Protein AF-A0A354NYT4-F1 (afdb_monomer_lite)

Foldseek 3Di:
DPPPVVVVVVCVVVVVVVVVVVCPDDQQLVQLCVPDVDSVRSNVNSVCVVVVVVVVVVVVVVVVCVVVVVPD

Structure (mmCIF, N/CA/C/O backbone):
data_AF-A0A354NYT4-F1
#
_entry.id   AF-A0A354NYT4-F1
#
loop_
_atom_site.group_PDB
_atom_site.id
_atom_site.type_symbol
_atom_site.label_atom_id
_atom_site.label_alt_id
_atom_site.label_comp_id
_atom_site.label_asym_id
_atom_site.label_entity_id
_atom_site.label_seq_id
_atom_site.pdbx_PDB_ins_code
_atom_site.Cartn_x
_atom_site.Cartn_y
_atom_site.Cartn_z
_atom_site.occupancy
_atom_site.B_iso_or_equiv
_atom_site.auth_seq_id
_atom_site.auth_comp_id
_atom_site.auth_asym_id
_atom_site.auth_atom_id
_atom_site.pdbx_PDB_model_num
ATOM 1 N N . MET A 1 1 ? 25.274 22.571 -7.270 1.00 49.16 1 MET A N 1
ATOM 2 C CA . MET A 1 1 ? 24.194 22.847 -6.307 1.00 49.16 1 MET A CA 1
ATOM 3 C C . MET A 1 1 ? 24.256 21.711 -5.306 1.00 49.16 1 MET A C 1
ATOM 5 O O . MET A 1 1 ? 23.784 20.630 -5.625 1.00 49.16 1 MET A O 1
ATOM 9 N N . GLU A 1 2 ? 24.960 21.897 -4.186 1.00 57.06 2 GLU A N 1
ATOM 10 C CA . GLU A 1 2 ? 24.760 21.029 -3.018 1.00 57.06 2 GLU A CA 1
ATOM 11 C C . GLU A 1 2 ? 23.317 21.280 -2.607 1.00 57.06 2 GLU A C 1
ATOM 13 O O . GLU A 1 2 ? 22.986 22.331 -2.064 1.00 57.06 2 GLU A O 1
ATOM 18 N N . PHE A 1 3 ? 22.417 20.410 -3.056 1.00 57.84 3 PHE A N 1
ATOM 19 C CA . PHE A 1 3 ? 21.055 20.439 -2.568 1.00 57.84 3 PHE A CA 1
ATOM 20 C C . PHE A 1 3 ? 21.194 20.205 -1.070 1.00 57.84 3 PHE A C 1
ATOM 22 O O . PHE A 1 3 ? 21.823 19.227 -0.672 1.00 57.84 3 PHE A O 1
ATOM 29 N N . ASP A 1 4 ? 20.719 21.144 -0.264 1.00 64.62 4 ASP A N 1
ATOM 30 C CA . ASP A 1 4 ? 20.717 21.036 1.186 1.00 64.62 4 ASP A CA 1
ATOM 31 C C . ASP A 1 4 ? 19.728 19.916 1.536 1.00 64.62 4 ASP A C 1
ATOM 33 O O . ASP A 1 4 ? 18.526 20.110 1.729 1.00 64.62 4 ASP A O 1
ATOM 37 N N . VAL A 1 5 ? 20.224 18.685 1.408 1.00 59.88 5 VAL A N 1
ATOM 38 C CA . VAL A 1 5 ? 19.471 17.447 1.568 1.00 59.88 5 VAL A CA 1
ATOM 39 C C . VAL A 1 5 ? 18.863 17.435 2.970 1.00 59.88 5 VAL A C 1
ATOM 41 O O . VAL A 1 5 ? 17.728 16.999 3.132 1.00 59.88 5 VAL A O 1
ATOM 44 N N . GLU A 1 6 ? 19.542 18.024 3.957 1.00 60.69 6 GLU A N 1
ATOM 45 C CA . GLU A 1 6 ? 18.999 18.252 5.295 1.00 60.69 6 GLU A CA 1
ATOM 46 C C . GLU A 1 6 ? 17.815 19.227 5.292 1.00 60.69 6 GLU A C 1
ATOM 48 O O . GLU A 1 6 ? 16.768 18.898 5.862 1.00 60.69 6 GLU A O 1
ATOM 53 N N . ALA A 1 7 ? 17.915 20.369 4.602 1.00 67.75 7 ALA A N 1
ATOM 54 C CA . ALA A 1 7 ? 16.812 21.325 4.481 1.00 67.75 7 ALA A CA 1
ATOM 55 C C . ALA A 1 7 ? 15.579 20.764 3.752 1.00 67.75 7 ALA A C 1
ATOM 57 O O . ALA A 1 7 ? 14.480 21.276 3.956 1.00 67.75 7 ALA A O 1
ATOM 58 N N . ALA A 1 8 ? 15.719 19.715 2.937 1.00 68.56 8 ALA A N 1
ATOM 59 C CA . ALA A 1 8 ? 14.593 19.019 2.307 1.00 68.56 8 ALA A CA 1
ATOM 60 C C . ALA A 1 8 ? 14.051 17.853 3.158 1.00 68.56 8 ALA A C 1
ATOM 62 O O . ALA A 1 8 ? 12.838 17.625 3.212 1.00 68.56 8 ALA A O 1
ATOM 63 N N . ILE A 1 9 ? 14.930 17.132 3.861 1.00 72.75 9 ILE A N 1
ATOM 64 C CA . ILE A 1 9 ? 14.563 15.990 4.709 1.00 72.75 9 ILE A CA 1
ATOM 65 C C . ILE A 1 9 ? 13.790 16.446 5.947 1.00 72.75 9 ILE A C 1
ATOM 67 O O . ILE A 1 9 ? 12.769 15.842 6.278 1.00 72.75 9 ILE A O 1
ATOM 71 N N . LEU A 1 10 ? 14.230 17.511 6.624 1.00 76.25 10 LEU A N 1
ATOM 72 C CA . LEU A 1 10 ? 13.587 17.978 7.858 1.00 76.25 10 LEU A CA 1
ATOM 73 C C . LEU A 1 10 ? 12.105 18.347 7.655 1.00 76.25 10 LEU A C 1
ATOM 75 O O . LEU A 1 10 ? 11.259 17.822 8.387 1.00 76.25 10 LEU A O 1
ATOM 79 N N . PRO A 1 11 ? 11.740 19.175 6.658 1.00 80.69 11 PRO A N 1
ATOM 80 C CA . PRO A 1 11 ? 10.343 19.473 6.360 1.00 80.69 11 PRO A CA 1
ATOM 81 C C . PRO A 1 11 ? 9.558 18.239 5.917 1.00 80.69 11 PRO A C 1
ATOM 83 O O . PRO A 1 11 ? 8.393 18.107 6.284 1.00 80.69 11 PRO A O 1
ATOM 86 N N . GLY A 1 12 ? 10.184 17.316 5.176 1.00 79.56 12 GLY A N 1
ATOM 87 C CA . GLY A 1 12 ? 9.562 16.058 4.761 1.00 79.56 12 GLY A CA 1
ATOM 88 C C . GLY A 1 12 ? 9.202 15.156 5.945 1.00 79.56 12 GLY A C 1
ATOM 89 O O . GLY A 1 12 ? 8.083 14.649 6.019 1.00 79.56 12 GLY A O 1
ATOM 90 N N . ILE A 1 13 ? 10.106 15.013 6.918 1.00 80.81 13 ILE A N 1
ATOM 91 C CA . ILE A 1 13 ? 9.871 14.232 8.140 1.00 80.81 13 ILE A CA 1
ATOM 92 C C . ILE A 1 13 ? 8.818 14.914 9.018 1.00 80.81 13 ILE A C 1
ATOM 94 O O . ILE A 1 13 ? 7.875 14.261 9.462 1.00 80.81 13 ILE A O 1
ATOM 98 N N . ILE A 1 14 ? 8.934 16.225 9.253 1.00 83.81 14 ILE A N 1
ATOM 99 C CA . ILE A 1 14 ? 7.980 16.974 10.086 1.00 83.81 14 ILE A CA 1
ATOM 100 C C . ILE A 1 14 ? 6.586 16.955 9.448 1.00 83.81 14 ILE A C 1
ATOM 102 O O . ILE A 1 14 ? 5.607 16.633 10.122 1.00 83.81 14 ILE A O 1
ATOM 106 N N . GLY A 1 15 ? 6.491 17.231 8.147 1.00 78.88 15 GLY A N 1
ATOM 107 C CA . GLY A 1 15 ? 5.246 17.164 7.385 1.00 78.88 15 GLY A CA 1
ATOM 108 C C . GLY A 1 15 ? 4.638 15.762 7.397 1.00 78.88 15 GLY A C 1
ATOM 109 O O . GLY A 1 15 ? 3.445 15.617 7.659 1.00 78.88 15 GLY A O 1
ATOM 110 N N . GLY A 1 16 ? 5.461 14.724 7.220 1.00 75.00 16 GLY A N 1
ATOM 111 C CA . GLY A 1 16 ? 5.042 13.326 7.312 1.00 75.00 16 GLY A CA 1
ATOM 112 C C . GLY A 1 16 ? 4.506 12.953 8.695 1.00 75.00 16 GLY A C 1
ATOM 113 O O . GLY A 1 16 ? 3.452 12.330 8.795 1.00 75.00 16 GLY A O 1
ATOM 114 N N . ILE A 1 17 ? 5.164 13.390 9.774 1.00 76.44 17 ILE A N 1
ATOM 115 C CA . ILE A 1 17 ? 4.711 13.157 11.155 1.00 76.44 17 ILE A CA 1
ATOM 116 C C . ILE A 1 17 ? 3.399 13.901 11.436 1.00 76.44 17 ILE A C 1
ATOM 118 O O . ILE A 1 17 ? 2.503 13.342 12.071 1.00 76.44 17 ILE A O 1
ATOM 122 N N . ILE A 1 18 ? 3.259 15.146 10.972 1.00 78.94 18 ILE A N 1
ATOM 123 C CA . ILE A 1 18 ? 2.029 15.934 11.140 1.00 78.94 18 ILE A CA 1
ATOM 124 C C . ILE A 1 18 ? 0.875 15.288 10.368 1.00 78.94 18 ILE A C 1
ATOM 126 O O . ILE A 1 18 ? -0.190 15.083 10.952 1.00 78.94 18 ILE A O 1
ATOM 130 N N . MET A 1 19 ? 1.089 14.892 9.110 1.00 68.00 19 MET A N 1
ATOM 131 C CA . MET A 1 19 ? 0.082 14.173 8.325 1.00 68.00 19 MET A CA 1
ATOM 132 C C . MET A 1 19 ? -0.280 12.832 8.964 1.00 68.00 19 MET A C 1
ATOM 134 O O . MET A 1 19 ? -1.463 12.547 9.125 1.00 68.00 19 MET A O 1
ATOM 138 N N . ALA A 1 20 ? 0.699 12.048 9.421 1.00 62.88 20 ALA A N 1
ATOM 139 C CA . ALA A 1 20 ? 0.451 10.783 10.114 1.00 62.88 20 ALA A CA 1
ATOM 140 C C . ALA A 1 20 ? -0.342 10.976 11.419 1.00 62.88 20 ALA A C 1
ATOM 142 O O . ALA A 1 20 ? -1.166 10.139 11.780 1.00 62.88 20 ALA A O 1
ATOM 143 N N . ARG A 1 21 ? -0.140 12.098 12.123 1.00 68.75 21 ARG A N 1
ATOM 144 C CA . ARG A 1 21 ? -0.908 12.453 13.328 1.00 68.75 21 ARG A CA 1
ATOM 145 C C . ARG A 1 21 ? -2.315 12.968 13.022 1.00 68.75 21 ARG A C 1
ATOM 147 O O . ARG A 1 21 ? -3.219 12.738 13.827 1.00 68.75 21 ARG A O 1
ATOM 154 N N . GLN A 1 22 ? -2.506 13.677 11.910 1.00 66.75 22 GLN A N 1
ATOM 155 C CA . GLN A 1 22 ? -3.817 14.170 11.473 1.00 66.75 22 GLN A CA 1
ATOM 156 C C . GLN A 1 22 ? -4.670 13.057 10.856 1.00 66.75 22 GLN A C 1
ATOM 158 O O . GLN A 1 22 ? -5.877 13.003 11.091 1.00 66.75 22 GLN A O 1
ATOM 163 N N . MET A 1 23 ? -4.051 12.117 10.144 1.00 64.06 23 MET A N 1
ATOM 164 C CA . MET A 1 23 ? -4.695 10.920 9.618 1.00 64.06 23 MET A CA 1
ATOM 165 C C . MET A 1 23 ? -4.859 9.871 10.728 1.00 64.06 23 MET A C 1
ATOM 167 O O . MET A 1 23 ? -4.261 8.802 10.698 1.00 64.06 23 MET A O 1
ATOM 171 N N . LYS A 1 24 ? -5.739 10.137 11.704 1.00 62.88 24 LYS A N 1
ATOM 172 C CA . LYS A 1 24 ? -6.172 9.151 12.722 1.00 62.88 24 LYS A CA 1
ATOM 173 C C . LYS A 1 24 ? -7.004 7.991 12.146 1.00 62.88 24 LYS A C 1
ATOM 175 O O . LYS A 1 24 ? -7.696 7.296 12.887 1.00 62.88 24 LYS A O 1
ATOM 180 N N . MET A 1 25 ? -6.996 7.792 10.832 1.00 67.12 25 MET A N 1
ATOM 181 C CA . MET A 1 25 ? -7.746 6.731 10.178 1.00 67.12 25 MET A CA 1
ATOM 182 C C . MET A 1 25 ? -6.825 5.558 9.886 1.00 67.12 25 MET A C 1
ATOM 184 O O . MET A 1 25 ? -5.855 5.673 9.143 1.00 67.12 25 MET A O 1
ATOM 188 N N . ASN A 1 26 ? -7.152 4.409 10.473 1.00 81.38 26 ASN A N 1
ATOM 189 C CA . ASN A 1 26 ? -6.499 3.155 10.145 1.00 81.38 26 ASN A CA 1
ATOM 190 C C . ASN A 1 26 ? -6.681 2.875 8.643 1.00 81.38 26 ASN A C 1
ATOM 192 O O . ASN A 1 26 ? -7.815 2.770 8.175 1.00 81.38 26 ASN A O 1
ATOM 196 N N . LEU A 1 27 ? -5.570 2.761 7.908 1.00 81.00 27 LEU A N 1
ATOM 197 C CA . LEU A 1 27 ? -5.574 2.605 6.453 1.00 81.00 27 LEU A CA 1
ATOM 198 C C . LEU A 1 27 ? -6.436 1.419 6.003 1.00 81.00 27 LEU A C 1
ATOM 200 O O . LEU A 1 27 ? -7.227 1.560 5.077 1.00 81.00 27 LEU A O 1
ATOM 204 N N . PHE A 1 28 ? -6.354 0.274 6.682 1.00 88.00 28 PHE A N 1
ATOM 205 C CA . PHE A 1 28 ? -7.157 -0.898 6.326 1.00 88.00 28 PHE A CA 1
ATOM 206 C C . PHE A 1 28 ? -8.641 -0.671 6.594 1.00 88.00 28 PHE A C 1
ATOM 208 O O . PHE A 1 28 ? -9.474 -1.035 5.774 1.00 88.00 28 PHE A O 1
ATOM 215 N N . LEU A 1 29 ? -8.996 -0.001 7.687 1.00 87.00 29 LEU A N 1
ATOM 216 C CA . LEU A 1 29 ? -10.392 0.349 7.935 1.00 87.00 29 LEU A CA 1
ATOM 217 C C . LEU A 1 29 ? -10.924 1.337 6.883 1.00 87.00 29 LEU A C 1
ATOM 219 O O . LEU A 1 29 ? -12.029 1.159 6.378 1.00 87.00 29 LEU A O 1
ATOM 223 N N . MET A 1 30 ? -10.133 2.346 6.512 1.00 88.88 30 MET A N 1
ATOM 224 C CA . MET A 1 30 ? -10.490 3.309 5.465 1.00 88.88 30 MET A CA 1
ATOM 225 C C . MET A 1 30 ? -10.718 2.612 4.121 1.00 88.88 30 MET A C 1
ATOM 227 O O . MET A 1 30 ? -11.768 2.782 3.512 1.00 88.88 30 MET A O 1
ATOM 231 N N . LEU A 1 31 ? -9.754 1.807 3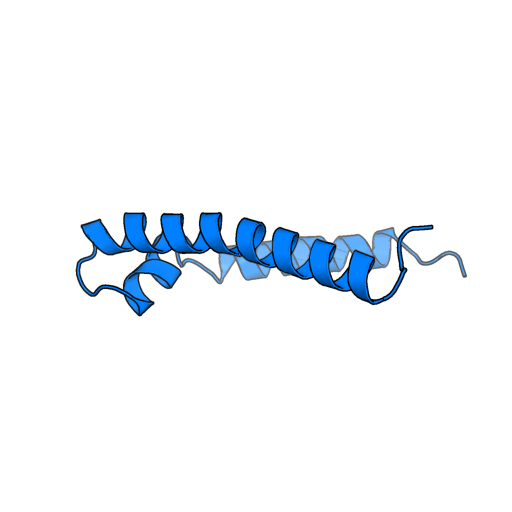.670 1.00 87.19 31 LEU A N 1
ATOM 232 C CA . LEU A 1 31 ? -9.850 1.091 2.397 1.00 87.19 31 LEU A CA 1
ATOM 233 C C . LEU A 1 31 ? -11.001 0.078 2.409 1.00 87.19 31 LEU A C 1
ATOM 235 O O . LEU A 1 31 ? -11.780 -0.006 1.466 1.00 87.19 31 LEU A O 1
ATOM 239 N N . GLY A 1 32 ? -11.156 -0.639 3.516 1.00 88.44 32 GLY A N 1
ATOM 240 C CA . GLY A 1 32 ? -12.196 -1.636 3.700 1.00 88.44 32 GLY A CA 1
ATOM 241 C C . GLY A 1 32 ? -13.612 -1.091 3.695 1.00 88.44 32 GLY A C 1
ATOM 242 O O . GLY A 1 32 ? -14.494 -1.678 3.075 1.00 88.44 32 GLY A O 1
ATOM 243 N N . THR A 1 33 ? -13.834 0.041 4.366 1.00 89.25 33 THR A N 1
ATOM 244 C CA . THR A 1 33 ? -15.163 0.669 4.462 1.00 89.25 33 THR A CA 1
ATOM 245 C C . THR A 1 33 ? -15.645 1.262 3.139 1.00 89.25 33 THR A C 1
ATOM 247 O O . THR A 1 33 ? -16.850 1.428 2.959 1.00 89.25 33 THR A O 1
ATOM 250 N N . MET A 1 34 ? -14.740 1.505 2.181 1.00 90.69 34 MET A N 1
ATOM 251 C CA . MET A 1 34 ? -15.113 1.835 0.800 1.00 90.69 34 MET A CA 1
ATOM 252 C C . MET A 1 34 ? -15.688 0.633 0.033 1.00 90.69 34 MET A C 1
ATOM 254 O O . MET A 1 34 ? -16.430 0.829 -0.926 1.00 90.69 34 MET A O 1
ATOM 258 N N . MET A 1 35 ? -15.380 -0.600 0.449 1.00 86.25 35 MET A N 1
ATOM 259 C CA . MET A 1 35 ? -15.852 -1.826 -0.207 1.00 86.25 35 MET A CA 1
ATOM 260 C C . MET A 1 35 ? -17.006 -2.502 0.537 1.00 86.25 35 MET A C 1
ATOM 262 O O . MET A 1 35 ? -17.904 -3.065 -0.085 1.00 86.25 35 MET A O 1
ATOM 266 N N . VAL A 1 36 ? -16.969 -2.495 1.871 1.00 86.00 36 VAL A N 1
ATOM 267 C CA . VAL A 1 36 ? -17.877 -3.281 2.712 1.00 86.00 36 VAL A CA 1
ATOM 268 C C . VAL A 1 36 ? -18.295 -2.474 3.936 1.00 86.00 36 VAL A C 1
ATOM 270 O O . VAL A 1 36 ? -17.468 -1.869 4.609 1.00 86.00 36 VAL A O 1
ATOM 273 N N . LYS A 1 37 ? -19.595 -2.487 4.251 1.00 83.62 37 LYS A N 1
ATOM 274 C CA . LYS A 1 37 ? -20.157 -1.718 5.377 1.00 83.62 37 LYS A CA 1
ATOM 275 C C . LYS A 1 37 ? -19.935 -2.374 6.742 1.00 83.62 37 LYS A C 1
ATOM 277 O O . LYS A 1 37 ? -20.015 -1.694 7.761 1.00 83.62 37 LYS A O 1
ATOM 282 N N . ASP A 1 38 ? -19.691 -3.682 6.774 1.00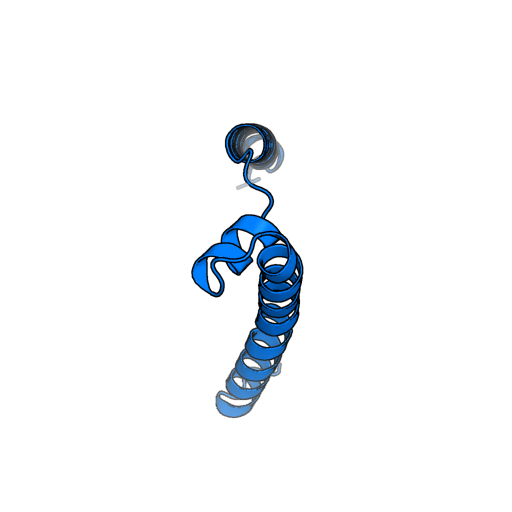 87.94 38 ASP A N 1
ATOM 283 C CA . ASP A 1 38 ? -19.426 -4.403 8.017 1.00 87.94 38 ASP A CA 1
ATOM 284 C C . ASP A 1 38 ? -18.009 -4.105 8.524 1.00 87.94 38 ASP A C 1
ATOM 286 O O . ASP A 1 38 ? -17.025 -4.342 7.825 1.00 87.94 38 ASP A O 1
ATOM 290 N N . ALA A 1 39 ? -17.902 -3.603 9.756 1.00 75.44 39 ALA A N 1
ATOM 291 C CA . ALA A 1 39 ? -16.637 -3.141 10.322 1.00 75.44 39 ALA A CA 1
ATOM 292 C C . ALA A 1 39 ? -15.606 -4.264 10.545 1.00 75.44 39 ALA A C 1
ATOM 294 O O . ALA A 1 39 ? -14.404 -4.008 10.463 1.00 75.44 39 ALA A O 1
ATOM 295 N N . LYS A 1 40 ? -16.043 -5.504 10.811 1.00 78.81 40 LYS A N 1
ATOM 296 C CA . LYS A 1 40 ? -15.126 -6.642 10.990 1.00 78.81 40 LYS A CA 1
ATOM 297 C C . LYS A 1 40 ? -14.563 -7.086 9.644 1.00 78.81 40 LYS A C 1
ATOM 299 O O . LYS A 1 40 ? -13.367 -7.347 9.536 1.00 78.81 40 LYS A O 1
ATOM 304 N N . MET A 1 41 ? -15.402 -7.104 8.611 1.00 89.31 41 MET A N 1
ATOM 305 C CA . MET A 1 41 ? -14.990 -7.447 7.248 1.00 89.31 41 MET A CA 1
ATOM 306 C C . MET A 1 41 ? -14.219 -6.313 6.563 1.00 89.31 41 MET A C 1
ATOM 308 O O . MET A 1 41 ? -13.379 -6.588 5.709 1.00 89.31 41 MET A O 1
ATOM 312 N N . ALA A 1 42 ? -14.438 -5.056 6.961 1.00 90.31 42 ALA A N 1
ATOM 313 C CA . ALA A 1 42 ? -13.716 -3.903 6.432 1.00 90.31 42 ALA A CA 1
ATOM 314 C C . ALA A 1 42 ? -12.202 -4.031 6.660 1.00 90.31 42 ALA A C 1
ATOM 316 O O . ALA A 1 42 ? -11.429 -3.869 5.723 1.00 90.31 42 ALA A O 1
ATOM 317 N N . TYR A 1 43 ? -11.751 -4.416 7.855 1.00 88.12 43 TYR A N 1
ATOM 318 C CA . TYR A 1 43 ? -10.316 -4.611 8.095 1.00 88.12 43 TYR A CA 1
ATOM 319 C C . TYR A 1 43 ? -9.683 -5.641 7.150 1.00 88.12 43 TYR A C 1
ATOM 321 O O . TYR A 1 43 ? -8.620 -5.383 6.587 1.00 88.12 43 TYR A O 1
ATOM 329 N N . ALA A 1 44 ? -10.350 -6.778 6.936 1.00 89.56 44 ALA A N 1
ATOM 330 C CA . ALA A 1 44 ? -9.875 -7.814 6.024 1.00 89.56 44 ALA A CA 1
ATOM 331 C C . ALA A 1 44 ? -9.887 -7.337 4.561 1.00 89.56 44 ALA A C 1
ATOM 333 O O . ALA A 1 44 ? -8.895 -7.495 3.853 1.00 89.56 44 ALA A O 1
ATOM 334 N N . ALA A 1 45 ? -10.974 -6.699 4.119 1.00 89.50 45 ALA A N 1
ATOM 335 C CA . ALA A 1 45 ? -11.098 -6.163 2.765 1.00 89.50 45 ALA A CA 1
ATOM 336 C C . ALA A 1 45 ? -10.045 -5.084 2.470 1.00 89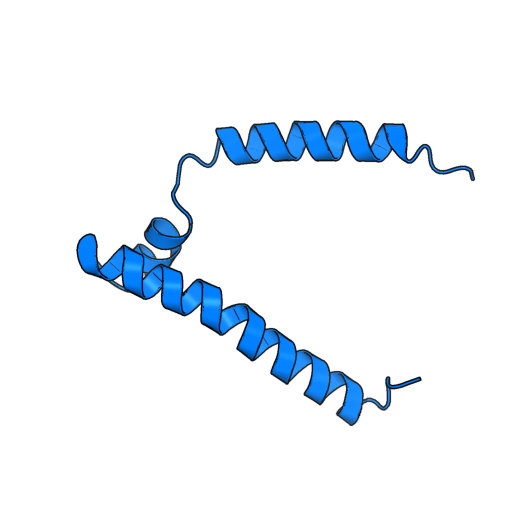.50 45 ALA A C 1
ATOM 338 O O . ALA A 1 45 ? -9.395 -5.118 1.427 1.00 89.50 45 ALA A O 1
ATOM 339 N N . GLY A 1 46 ? -9.813 -4.167 3.411 1.00 89.44 46 GLY A N 1
ATOM 340 C CA . GLY A 1 46 ? -8.797 -3.133 3.264 1.00 89.44 46 GLY A CA 1
ATOM 341 C C . GLY A 1 46 ? -7.371 -3.673 3.277 1.00 89.44 46 GLY A C 1
ATOM 342 O O . GLY A 1 46 ? -6.538 -3.181 2.518 1.00 89.44 46 GLY A O 1
ATOM 343 N N . ALA A 1 47 ? -7.089 -4.709 4.073 1.00 89.31 47 ALA A N 1
ATOM 344 C CA . ALA A 1 47 ? -5.805 -5.406 4.030 1.00 89.31 47 ALA A CA 1
ATOM 345 C C . ALA A 1 47 ? -5.586 -6.105 2.677 1.00 89.31 47 ALA A C 1
ATOM 347 O O . ALA A 1 47 ? -4.519 -5.961 2.084 1.00 89.31 47 ALA A O 1
ATOM 348 N N . MET A 1 48 ? -6.604 -6.793 2.145 1.00 91.06 48 MET A N 1
ATOM 349 C CA . MET A 1 48 ? -6.529 -7.412 0.815 1.00 91.06 48 MET A CA 1
ATOM 350 C C . MET A 1 48 ? -6.269 -6.379 -0.282 1.00 91.06 48 MET A C 1
ATOM 352 O O . MET A 1 48 ? -5.401 -6.590 -1.125 1.00 91.06 48 MET A O 1
ATOM 356 N N . MET A 1 49 ? -6.966 -5.242 -0.247 1.00 87.75 49 MET A N 1
ATOM 357 C CA . MET A 1 49 ? -6.724 -4.139 -1.177 1.00 87.75 49 MET A CA 1
ATOM 358 C C . MET A 1 49 ? -5.290 -3.617 -1.089 1.00 87.75 49 MET A C 1
ATOM 360 O O . MET A 1 49 ? -4.632 -3.432 -2.110 1.00 87.75 49 MET A O 1
ATOM 364 N N . HIS A 1 50 ? -4.800 -3.385 0.129 1.00 88.81 50 HIS A N 1
ATOM 365 C CA . HIS A 1 50 ? -3.466 -2.836 0.327 1.00 88.81 50 HIS A CA 1
ATOM 366 C C . HIS A 1 50 ? -2.362 -3.802 -0.116 1.00 88.81 50 HIS A C 1
ATOM 368 O O . HIS A 1 50 ? -1.353 -3.352 -0.641 1.00 88.81 50 HIS A O 1
ATOM 374 N N . ILE A 1 51 ? -2.557 -5.113 0.050 1.00 88.50 51 ILE A N 1
ATOM 375 C CA . ILE A 1 51 ? -1.607 -6.142 -0.401 1.00 88.50 51 ILE A CA 1
ATOM 376 C C . ILE A 1 51 ? -1.695 -6.359 -1.916 1.00 88.50 51 ILE A C 1
ATOM 378 O O . ILE A 1 51 ? -0.674 -6.546 -2.573 1.00 88.50 51 ILE A O 1
ATOM 382 N N . GLY A 1 52 ? -2.899 -6.327 -2.489 1.00 86.94 52 GLY A N 1
ATOM 383 C CA . GLY A 1 52 ? -3.101 -6.546 -3.920 1.00 86.94 52 GLY A CA 1
ATOM 384 C C . GLY A 1 52 ? -2.546 -5.413 -4.781 1.00 86.94 52 GLY A C 1
ATOM 385 O O . GLY A 1 52 ? -2.015 -5.666 -5.861 1.00 86.94 52 GLY A O 1
ATOM 386 N N . MET A 1 53 ? -2.618 -4.167 -4.304 1.00 89.31 53 MET A N 1
ATOM 387 C CA . MET A 1 53 ? -2.246 -3.008 -5.117 1.00 89.31 53 MET A CA 1
ATOM 388 C C . MET A 1 53 ? -0.759 -2.980 -5.523 1.00 89.31 53 MET A C 1
ATOM 390 O O . MET A 1 53 ? -0.491 -2.773 -6.706 1.00 89.31 53 MET A O 1
ATOM 394 N N . PRO A 1 54 ? 0.213 -3.248 -4.627 1.00 87.62 54 PRO A N 1
ATOM 395 C CA . PRO A 1 54 ? 1.623 -3.372 -4.994 1.00 87.62 54 PRO A CA 1
ATOM 396 C C . PRO A 1 54 ? 1.897 -4.509 -5.978 1.00 87.62 54 PRO A C 1
ATOM 398 O O . PRO A 1 54 ? 2.729 -4.349 -6.864 1.00 87.62 54 PRO A O 1
ATOM 401 N N . VAL A 1 55 ? 1.188 -5.638 -5.855 1.00 90.94 55 VAL A N 1
ATOM 402 C CA . VAL A 1 55 ? 1.338 -6.774 -6.778 1.00 90.94 55 VAL A CA 1
ATOM 403 C C . VAL A 1 55 ? 0.882 -6.376 -8.179 1.00 90.94 55 VAL A C 1
ATOM 405 O O . VAL A 1 55 ? 1.627 -6.538 -9.140 1.00 90.94 55 VAL A O 1
ATOM 408 N N . VAL A 1 56 ? -0.315 -5.795 -8.294 1.00 91.44 56 VAL A N 1
ATOM 409 C CA . VAL A 1 56 ? -0.855 -5.316 -9.575 1.00 91.44 56 VAL A CA 1
ATOM 410 C C . VAL A 1 56 ? 0.046 -4.239 -10.174 1.00 91.44 56 VAL A C 1
ATOM 412 O O . VAL A 1 56 ? 0.376 -4.302 -11.356 1.00 91.44 56 VAL A O 1
ATOM 415 N N . PHE A 1 57 ? 0.485 -3.278 -9.360 1.00 92.31 57 PHE A N 1
ATOM 416 C CA . PHE A 1 57 ? 1.404 -2.235 -9.800 1.00 92.31 57 PHE A CA 1
ATOM 417 C C . PHE A 1 57 ? 2.726 -2.819 -10.305 1.00 92.31 57 PHE A C 1
ATOM 419 O O . PHE A 1 57 ? 3.166 -2.443 -11.384 1.00 92.31 57 PHE A O 1
ATOM 426 N N . GLY A 1 58 ? 3.330 -3.761 -9.574 1.00 91.12 58 GLY A N 1
ATOM 427 C CA . GLY A 1 58 ? 4.578 -4.412 -9.972 1.00 91.12 58 GLY A CA 1
ATOM 428 C C . GLY A 1 58 ? 4.455 -5.146 -11.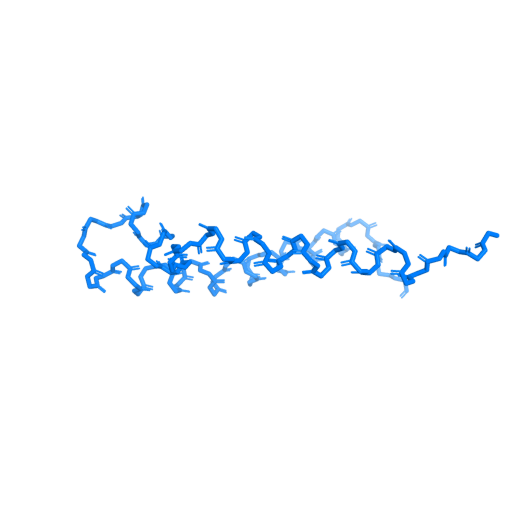306 1.00 91.12 58 GLY A C 1
ATOM 429 O O . GLY A 1 58 ? 5.311 -4.986 -12.170 1.00 91.12 58 GLY A O 1
ATOM 430 N N . LEU A 1 59 ? 3.358 -5.879 -11.518 1.00 94.44 59 LEU A N 1
ATOM 431 C CA . LEU A 1 59 ? 3.101 -6.572 -12.785 1.00 94.44 59 LEU A CA 1
ATOM 432 C C . LEU A 1 59 ? 2.920 -5.596 -13.956 1.00 94.44 59 LEU A C 1
ATOM 434 O O . LEU A 1 59 ? 3.501 -5.805 -15.016 1.00 94.44 59 LEU A O 1
ATOM 438 N N . ILE A 1 60 ? 2.150 -4.519 -13.766 1.00 93.94 60 ILE A N 1
ATOM 439 C CA . ILE A 1 60 ? 1.971 -3.478 -14.792 1.00 93.94 60 ILE A CA 1
ATOM 440 C C . ILE A 1 60 ? 3.305 -2.789 -15.086 1.00 93.94 60 ILE A C 1
ATOM 442 O O . ILE A 1 60 ? 3.634 -2.554 -16.244 1.00 93.94 60 ILE A O 1
ATOM 446 N N . HIS A 1 61 ? 4.076 -2.475 -14.048 1.00 92.25 61 HIS A N 1
ATOM 447 C CA . HIS A 1 61 ? 5.367 -1.817 -14.177 1.00 92.25 61 HIS A CA 1
ATOM 448 C C . HIS A 1 61 ? 6.343 -2.656 -15.009 1.00 92.25 61 HIS A C 1
ATOM 450 O O . HIS A 1 61 ? 6.901 -2.138 -15.971 1.00 92.25 61 HIS A O 1
ATOM 456 N N . VAL A 1 62 ? 6.477 -3.951 -14.700 1.00 93.69 62 VAL A N 1
ATOM 457 C CA . VAL A 1 62 ? 7.312 -4.884 -15.476 1.00 93.69 62 VAL A CA 1
ATOM 458 C C . VAL A 1 62 ? 6.816 -4.997 -16.916 1.00 93.69 62 VAL A C 1
ATOM 460 O O . VAL A 1 62 ? 7.603 -4.828 -17.841 1.00 93.69 62 VAL A O 1
ATOM 463 N N . ALA A 1 63 ? 5.511 -5.195 -17.125 1.00 92.88 63 ALA A N 1
ATOM 464 C CA . ALA A 1 63 ? 4.948 -5.316 -18.470 1.00 92.88 63 ALA A CA 1
ATOM 465 C C . ALA A 1 63 ? 5.202 -4.067 -19.332 1.00 92.88 63 ALA 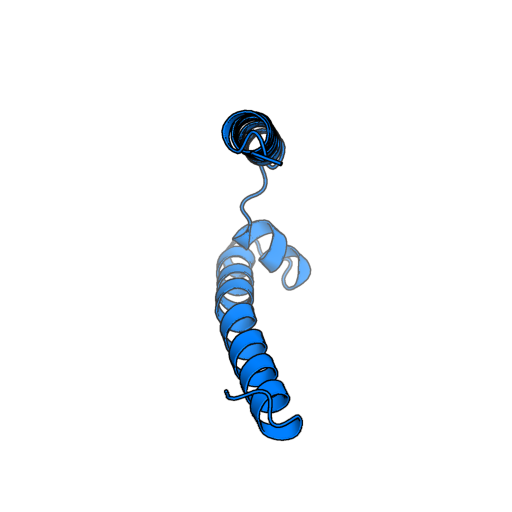A C 1
ATOM 467 O O . ALA A 1 63 ? 5.472 -4.182 -20.525 1.00 92.88 63 ALA A O 1
ATOM 468 N N . LEU A 1 64 ? 5.134 -2.870 -18.739 1.00 92.94 64 LEU A N 1
ATOM 469 C CA . LEU A 1 64 ? 5.477 -1.625 -19.427 1.00 92.94 64 LEU A CA 1
ATOM 470 C C . LEU A 1 64 ? 6.981 -1.539 -19.719 1.00 92.94 64 LEU A C 1
ATOM 472 O O . LEU A 1 64 ? 7.356 -1.138 -20.817 1.00 92.94 64 LEU A O 1
ATOM 476 N N . TYR A 1 65 ? 7.839 -1.923 -18.773 1.00 94.00 65 TYR A N 1
ATOM 477 C CA . TYR A 1 65 ? 9.289 -1.920 -18.978 1.00 94.00 65 TYR A CA 1
ATOM 478 C C . TYR A 1 65 ? 9.711 -2.839 -20.125 1.00 94.00 65 TYR A C 1
ATOM 480 O O . TYR A 1 65 ? 10.464 -2.400 -20.994 1.00 94.00 65 TYR A O 1
ATOM 488 N N . GLU A 1 66 ? 9.165 -4.056 -20.183 1.00 92.38 66 GLU A N 1
ATOM 489 C CA . GLU A 1 66 ? 9.409 -4.973 -21.298 1.00 92.38 66 GLU A CA 1
ATOM 490 C C . GLU A 1 66 ? 8.843 -4.425 -22.618 1.00 92.38 66 GLU A C 1
ATOM 492 O O . GLU A 1 66 ? 9.550 -4.379 -23.624 1.00 92.38 66 GLU A O 1
ATOM 497 N N . ALA A 1 67 ? 7.590 -3.951 -22.633 1.00 92.31 67 ALA A N 1
ATOM 498 C CA . ALA A 1 67 ? 6.935 -3.483 -23.860 1.00 92.31 67 ALA A CA 1
ATOM 499 C C . ALA A 1 67 ? 7.620 -2.263 -24.499 1.00 92.31 67 ALA A C 1
ATOM 501 O O . ALA A 1 67 ? 7.575 -2.100 -25.720 1.00 92.31 67 ALA A O 1
ATOM 502 N N . PHE A 1 68 ? 8.239 -1.404 -23.686 1.00 94.31 68 PHE A N 1
ATOM 503 C CA . PHE A 1 68 ? 8.951 -0.211 -24.144 1.00 94.31 68 PHE A CA 1
ATOM 504 C C . PHE A 1 68 ? 10.476 -0.388 -24.201 1.00 94.31 68 PHE A C 1
ATOM 506 O O . PHE A 1 68 ? 11.169 0.569 -24.545 1.00 94.31 68 PHE A O 1
ATOM 513 N N . GLY A 1 69 ? 11.002 -1.582 -23.900 1.00 85.56 69 GLY A N 1
ATOM 514 C CA . GLY A 1 69 ? 12.439 -1.869 -23.944 1.00 85.56 69 GLY A CA 1
ATOM 515 C C . GLY A 1 69 ? 13.259 -0.986 -22.999 1.00 85.56 69 GLY A C 1
ATOM 516 O O . GLY A 1 69 ? 14.329 -0.513 -23.370 1.00 85.56 69 GLY A O 1
ATOM 517 N N . LEU A 1 70 ? 12.730 -0.714 -21.803 1.00 84.12 70 LEU A N 1
ATOM 518 C CA . LEU A 1 70 ? 13.365 0.142 -20.790 1.00 84.12 70 LEU A CA 1
ATOM 519 C C . LEU A 1 70 ? 14.309 -0.632 -19.853 1.00 84.12 70 LEU A C 1
ATOM 521 O O . LEU A 1 70 ? 14.835 -0.060 -18.897 1.00 84.12 70 LEU A O 1
ATOM 525 N N . GLU A 1 71 ? 14.508 -1.924 -20.106 1.00 74.62 71 GLU A N 1
ATOM 526 C CA . GLU A 1 71 ? 15.525 -2.743 -19.450 1.00 74.62 71 GLU A CA 1
ATOM 527 C C . GLU A 1 71 ? 16.904 -2.350 -20.007 1.00 74.62 71 GLU A C 1
ATOM 529 O O . GLU A 1 71 ? 17.205 -2.599 -21.174 1.00 74.62 71 GLU A O 1
ATOM 534 N N . SER A 1 72 ? 17.712 -1.659 -19.195 1.00 62.94 72 SER A N 1
ATOM 535 C CA . SER A 1 72 ? 19.090 -1.262 -19.529 1.00 62.94 72 SER A CA 1
ATOM 536 C C . SER A 1 72 ? 20.114 -2.270 -19.037 1.00 62.94 72 SER A C 1
ATOM 538 O O . SER A 1 72 ? 19.901 -2.867 -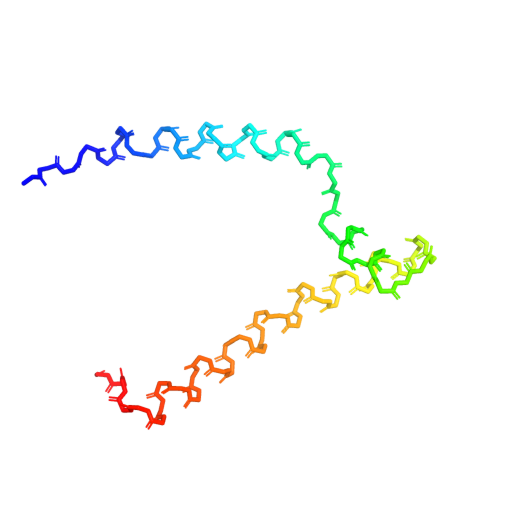17.960 1.00 62.94 72 SER A O 1
#

Radius of gyration: 18.39 Å; chains: 1; bounding box: 45×31×38 Å

Sequence (72 aa):
MEFDVEAAILPGIIGGIIMARQMKMNLFLMLGTMMVKDAKMAYAAGAMMHIGMPVVFGLIHVALYEAFGLES

pLDDT: mean 81.4, std 11.31, range [49.16, 94.44]

Secondary structure (DSSP, 8-state):
----HHHHHHHHHHHHHHHHHH--S-HHHHHHHTT-S-HHHHHHHHHHHHHHHHHHHHHHHHHHHHHTT---